Protein AF-A0A7S1ZZI6-F1 (afdb_monomer_lite)

Secondary structure (DSSP, 8-state):
------PPPP---SS-------GGGHHHHTTTT-SS-HHHHHHHHHHHHHHHHHHHTT-TT-TT---TTTHHHHSHHHHHHHHHHHHHHHHHHHHHHHHHHHTT---HHHHHHHHHHTSHHHHHHHHHHTT-

Structure (mmCIF, N/CA/C/O backbone):
data_AF-A0A7S1ZZI6-F1
#
_entry.id   AF-A0A7S1ZZI6-F1
#
loop_
_atom_site.group_PDB
_atom_site.id
_atom_site.type_symbol
_atom_site.label_atom_id
_atom_site.label_alt_id
_atom_site.label_comp_id
_atom_site.label_asym_id
_atom_site.label_entity_id
_atom_site.label_seq_id
_atom_site.pdbx_PDB_ins_code
_atom_site.Cartn_x
_atom_site.Cartn_y
_atom_site.Cartn_z
_atom_site.occupancy
_atom_site.B_iso_or_equiv
_atom_site.auth_seq_id
_atom_site.auth_comp_id
_atom_site.auth_asym_id
_atom_site.auth_atom_id
_atom_site.pdbx_PDB_model_num
ATOM 1 N N . HIS A 1 1 ? 7.105 -42.398 -42.374 1.00 44.50 1 HIS A N 1
ATOM 2 C CA . HIS A 1 1 ? 6.143 -42.470 -41.254 1.00 44.50 1 HIS A CA 1
ATOM 3 C C . HIS A 1 1 ? 6.050 -41.107 -40.580 1.00 44.50 1 HIS A C 1
ATOM 5 O O . HIS A 1 1 ? 7.006 -40.696 -39.940 1.00 44.50 1 HIS A O 1
ATOM 11 N N . HIS A 1 2 ? 4.962 -40.364 -40.799 1.00 45.06 2 HIS A N 1
ATOM 12 C CA . HIS A 1 2 ? 4.790 -39.000 -40.285 1.00 45.06 2 HIS A CA 1
ATOM 13 C C . HIS A 1 2 ? 3.834 -39.037 -39.085 1.00 45.06 2 HIS A C 1
ATOM 15 O O . HIS A 1 2 ? 2.648 -39.325 -39.237 1.00 45.06 2 HIS A O 1
ATOM 21 N N . THR A 1 3 ? 4.355 -38.823 -37.879 1.00 53.19 3 THR A N 1
ATOM 22 C CA . THR A 1 3 ? 3.572 -38.759 -36.640 1.00 53.19 3 THR A CA 1
ATOM 23 C C . THR A 1 3 ? 2.924 -37.382 -36.531 1.00 53.19 3 THR A C 1
ATOM 25 O O . THR A 1 3 ? 3.577 -36.386 -36.230 1.00 53.19 3 THR A O 1
ATOM 28 N N . GLN A 1 4 ? 1.621 -37.302 -36.806 1.00 54.00 4 GLN A N 1
ATOM 29 C CA . GLN A 1 4 ? 0.872 -36.061 -36.624 1.00 54.00 4 GLN A CA 1
ATOM 30 C C . GLN A 1 4 ? 0.780 -35.700 -35.133 1.00 54.00 4 GLN A C 1
ATOM 32 O O . GLN A 1 4 ? 0.243 -36.455 -34.320 1.00 54.00 4 GLN A O 1
ATOM 37 N N . ASN A 1 5 ? 1.294 -34.519 -34.784 1.00 56.88 5 ASN A N 1
ATOM 38 C CA . ASN A 1 5 ? 1.223 -33.950 -33.441 1.00 56.88 5 ASN A CA 1
ATOM 39 C C . ASN A 1 5 ? -0.233 -33.606 -33.087 1.00 56.88 5 ASN A C 1
ATOM 41 O O . ASN A 1 5 ? -0.821 -32.677 -33.646 1.00 56.88 5 ASN A O 1
ATOM 45 N N . LYS A 1 6 ? -0.824 -34.339 -32.136 1.00 64.31 6 LYS A N 1
ATOM 46 C CA . LYS A 1 6 ? -2.170 -34.051 -31.622 1.00 64.31 6 LYS A CA 1
ATOM 47 C C . LYS A 1 6 ? -2.145 -32.740 -30.829 1.00 64.31 6 LYS A C 1
ATOM 49 O O . LYS A 1 6 ? -1.518 -32.654 -29.775 1.00 64.31 6 LYS A O 1
ATOM 54 N N . ARG A 1 7 ? -2.840 -31.716 -31.331 1.00 68.69 7 ARG A N 1
ATOM 55 C CA . ARG A 1 7 ? -3.006 -30.424 -30.647 1.00 68.69 7 ARG A CA 1
ATOM 56 C C . ARG A 1 7 ? -3.817 -30.620 -29.362 1.00 68.69 7 ARG A C 1
ATOM 58 O O . ARG A 1 7 ? -4.949 -31.098 -29.412 1.00 68.69 7 ARG A O 1
ATOM 65 N N . LYS A 1 8 ? -3.243 -30.258 -28.211 1.00 73.25 8 LYS A N 1
ATOM 66 C CA . LYS A 1 8 ? -3.941 -30.265 -26.918 1.00 73.25 8 LYS A CA 1
ATOM 67 C C . LYS A 1 8 ? -4.857 -29.041 -26.849 1.00 73.25 8 LYS A C 1
ATOM 69 O O . LYS A 1 8 ? -4.386 -27.917 -26.983 1.00 73.25 8 LYS A O 1
ATOM 74 N N . VAL A 1 9 ? -6.155 -29.266 -26.660 1.00 72.69 9 VAL A N 1
ATOM 75 C CA . VAL A 1 9 ? -7.163 -28.209 -26.490 1.00 72.69 9 VAL A CA 1
ATOM 76 C C . VAL A 1 9 ? -7.516 -28.128 -25.012 1.00 72.69 9 VAL A C 1
ATOM 78 O O . VAL A 1 9 ? -7.899 -29.137 -24.418 1.00 72.69 9 VAL A O 1
ATOM 81 N N . VAL A 1 10 ? -7.384 -26.940 -24.422 1.00 71.75 10 VAL A N 1
ATOM 82 C CA . VAL A 1 10 ? -7.806 -26.674 -23.042 1.00 71.75 10 VAL A CA 1
ATOM 83 C C . VAL A 1 10 ? -9.329 -26.760 -22.978 1.00 71.75 10 VAL A C 1
ATOM 85 O O . VAL A 1 10 ? -10.025 -26.096 -23.744 1.00 71.75 10 VAL A O 1
ATOM 88 N N . ARG A 1 11 ? -9.850 -27.600 -22.082 1.00 74.69 11 ARG A N 1
ATOM 89 C CA . ARG A 1 11 ? -11.283 -27.705 -21.793 1.00 74.69 11 ARG A CA 1
ATOM 90 C C . ARG A 1 11 ? -11.508 -27.374 -20.328 1.00 74.69 11 ARG A C 1
ATOM 92 O O . ARG A 1 11 ? -10.775 -27.859 -19.472 1.00 74.69 11 ARG A O 1
ATOM 99 N N . PHE A 1 12 ? -12.532 -26.577 -20.061 1.00 68.69 12 PHE A N 1
ATOM 100 C CA . PHE A 1 12 ? -12.990 -26.300 -18.708 1.00 68.69 12 PHE A CA 1
ATOM 101 C C . PHE A 1 12 ? -13.970 -27.395 -18.276 1.00 68.69 12 PHE A C 1
ATOM 103 O O . PHE A 1 12 ? -14.835 -27.805 -19.056 1.00 68.69 12 PHE A O 1
ATOM 110 N N . LEU A 1 13 ? -13.807 -27.904 -17.054 1.00 65.12 13 LEU A N 1
ATOM 111 C CA . LEU A 1 13 ? -14.747 -28.852 -16.458 1.00 65.12 13 LEU A CA 1
ATOM 112 C C . LEU A 1 13 ? -16.103 -28.156 -16.265 1.00 65.12 13 LEU A C 1
ATOM 114 O O . LEU A 1 13 ? -16.159 -27.031 -15.776 1.00 65.12 13 LEU A O 1
ATOM 118 N N . LYS A 1 14 ? -17.198 -28.821 -16.661 1.00 68.56 14 LYS A N 1
ATOM 119 C CA . LYS A 1 14 ? -18.572 -28.297 -16.513 1.00 68.56 14 LYS A CA 1
ATOM 120 C C . LYS A 1 14 ? -19.019 -28.176 -15.053 1.00 68.56 14 LYS A C 1
ATOM 122 O O . LYS A 1 14 ? -19.967 -27.451 -14.779 1.00 68.56 14 LYS A O 1
ATOM 127 N N . GLN A 1 15 ? -18.365 -28.894 -14.145 1.00 58.56 15 GLN A N 1
ATOM 128 C CA . GLN A 1 15 ? -18.604 -28.823 -12.710 1.00 58.56 15 GLN A CA 1
ATOM 129 C C . GLN A 1 15 ? -17.340 -28.319 -12.028 1.00 58.56 15 GLN A C 1
ATOM 131 O O . GLN A 1 15 ? -16.271 -28.919 -12.135 1.00 58.56 15 GLN A O 1
ATOM 136 N N . THR A 1 16 ? -17.476 -27.189 -11.351 1.00 63.34 16 THR A N 1
ATOM 137 C CA . THR A 1 16 ? -16.498 -26.672 -10.404 1.00 63.34 16 THR A CA 1
ATOM 138 C C . THR A 1 16 ? -16.533 -27.546 -9.155 1.00 63.34 16 THR A C 1
ATOM 140 O O . THR A 1 16 ? -17.533 -27.575 -8.441 1.00 63.34 16 THR A O 1
ATOM 143 N N . GLU A 1 17 ? -15.444 -28.258 -8.871 1.00 67.50 17 GLU A N 1
ATOM 144 C CA . GLU A 1 17 ? -15.238 -28.842 -7.545 1.00 67.50 17 GLU A CA 1
ATOM 145 C C . GLU A 1 17 ? -14.960 -27.705 -6.555 1.00 67.50 17 GLU A C 1
ATOM 147 O O . GLU A 1 17 ? -13.887 -27.099 -6.561 1.00 67.50 17 GLU A O 1
ATOM 152 N N . ILE A 1 18 ? -15.944 -27.389 -5.714 1.00 65.25 18 ILE A N 1
ATOM 153 C CA . ILE A 1 18 ? -15.770 -26.456 -4.602 1.00 65.25 18 ILE A CA 1
ATOM 154 C C . ILE A 1 18 ? -15.044 -27.214 -3.490 1.00 65.25 18 ILE A C 1
ATOM 156 O O . ILE A 1 18 ? -15.638 -28.031 -2.786 1.00 65.25 18 ILE A O 1
ATOM 160 N N . LYS A 1 19 ? -13.744 -26.961 -3.335 1.00 68.38 19 LYS A N 1
ATOM 161 C CA . LYS A 1 19 ? -12.975 -27.449 -2.187 1.00 68.38 19 LYS A CA 1
ATOM 162 C C . LYS A 1 19 ? -13.159 -26.484 -1.021 1.00 68.38 19 LYS A C 1
ATOM 164 O O . LYS A 1 19 ? -12.720 -25.340 -1.087 1.00 68.38 19 LYS A O 1
ATOM 169 N N . TYR A 1 20 ? -13.798 -26.956 0.045 1.00 58.47 20 TYR A N 1
ATOM 170 C CA . TYR A 1 20 ? -13.856 -26.238 1.315 1.00 58.47 20 TYR A CA 1
ATOM 171 C C . TYR A 1 20 ? -12.521 -26.396 2.042 1.00 58.47 20 TYR A C 1
ATOM 173 O O . TYR A 1 20 ? -12.144 -27.504 2.418 1.00 58.47 20 TYR A O 1
ATOM 181 N N . ILE A 1 21 ? -11.811 -25.285 2.229 1.00 63.69 21 ILE A N 1
ATOM 182 C CA . ILE A 1 21 ? -10.587 -25.221 3.031 1.00 63.69 21 ILE A CA 1
ATOM 183 C C . ILE A 1 21 ? -10.983 -24.626 4.392 1.00 63.69 21 ILE A C 1
ATOM 185 O O . ILE A 1 21 ? -11.331 -23.446 4.442 1.00 63.69 21 ILE A O 1
ATOM 189 N N . PRO A 1 22 ? -11.016 -25.416 5.483 1.00 54.75 22 PRO A N 1
ATOM 190 C CA . PRO A 1 22 ? -11.426 -24.922 6.793 1.00 54.75 22 PRO A CA 1
ATOM 191 C C . PRO A 1 22 ? -10.420 -23.905 7.353 1.00 54.75 22 PRO A C 1
ATOM 193 O O . PRO A 1 22 ? -9.225 -24.166 7.462 1.00 54.75 22 PRO A O 1
ATOM 196 N N . THR A 1 23 ? -10.935 -22.741 7.741 1.00 52.97 23 THR A N 1
ATOM 197 C CA . THR A 1 23 ? -10.200 -21.514 8.100 1.00 52.97 23 THR A CA 1
ATOM 198 C C . THR A 1 23 ? -9.425 -21.589 9.425 1.00 52.97 23 THR A C 1
ATOM 200 O O . THR A 1 23 ? -8.617 -20.717 9.726 1.00 52.97 23 THR A O 1
ATOM 203 N N . TRP A 1 24 ? -9.641 -22.631 10.232 1.00 54.31 24 TRP A N 1
ATOM 204 C CA . TRP A 1 24 ? -9.164 -22.710 11.621 1.00 54.31 24 TRP A CA 1
ATOM 205 C C . TRP A 1 24 ? -7.701 -23.157 11.784 1.00 54.31 24 TRP A C 1
ATOM 207 O O . TRP A 1 24 ? -7.194 -23.161 12.900 1.00 54.31 24 TRP A O 1
ATOM 217 N N . GLN A 1 25 ? -7.006 -23.501 10.695 1.00 50.59 25 GLN A N 1
ATOM 218 C CA . GLN A 1 25 ? -5.564 -23.811 10.700 1.00 50.59 25 GLN A CA 1
ATOM 219 C C . GLN A 1 25 ? -4.682 -22.642 10.218 1.00 50.59 25 GLN A C 1
ATOM 221 O O . GLN A 1 25 ? -3.463 -22.768 10.174 1.00 50.59 25 GLN A O 1
ATOM 226 N N . GLN A 1 26 ? -5.268 -21.492 9.866 1.00 49.94 26 GLN A N 1
ATOM 227 C CA . GLN A 1 26 ? -4.549 -20.410 9.180 1.00 49.94 26 GLN A CA 1
ATOM 228 C C . GLN A 1 26 ? -3.816 -19.421 10.098 1.00 49.94 26 GLN A C 1
ATOM 230 O O . GLN A 1 26 ? -3.029 -18.629 9.591 1.00 49.94 26 GLN A O 1
ATOM 235 N N . ALA A 1 27 ? -4.016 -19.443 11.421 1.00 48.88 27 ALA A N 1
ATOM 236 C CA . ALA A 1 27 ? -3.403 -18.436 12.299 1.00 48.88 27 ALA A CA 1
ATOM 237 C C . ALA A 1 27 ? -1.859 -18.459 12.257 1.00 48.88 27 ALA A C 1
ATOM 239 O O . ALA A 1 27 ? -1.246 -17.393 12.255 1.00 48.88 27 ALA A O 1
ATOM 240 N N . ASP A 1 28 ? -1.256 -19.642 12.094 1.00 44.31 28 ASP A N 1
ATOM 241 C CA . ASP A 1 28 ? 0.201 -19.801 11.964 1.00 44.31 28 ASP A CA 1
ATOM 242 C C . ASP A 1 28 ? 0.665 -20.048 10.510 1.00 44.31 28 ASP A C 1
ATOM 244 O O . ASP A 1 28 ? 1.836 -19.843 10.194 1.00 44.31 28 ASP A O 1
ATOM 248 N N . SER A 1 29 ? -0.243 -20.408 9.587 1.00 46.78 29 SER A N 1
ATOM 249 C CA . SER A 1 29 ? 0.090 -20.760 8.191 1.00 46.78 29 SER A CA 1
ATOM 250 C C . SER A 1 29 ? -0.024 -19.605 7.181 1.00 46.78 29 SER A C 1
ATOM 252 O O . SER A 1 29 ? 0.399 -19.763 6.035 1.00 46.78 29 SER A O 1
ATOM 254 N N . ILE A 1 30 ? -0.558 -18.430 7.547 1.00 48.31 30 ILE A N 1
ATOM 255 C CA . ILE A 1 30 ? -0.651 -17.279 6.616 1.00 48.31 30 ILE A CA 1
ATOM 256 C C . ILE A 1 30 ? 0.741 -16.809 6.141 1.00 48.31 30 ILE A C 1
ATO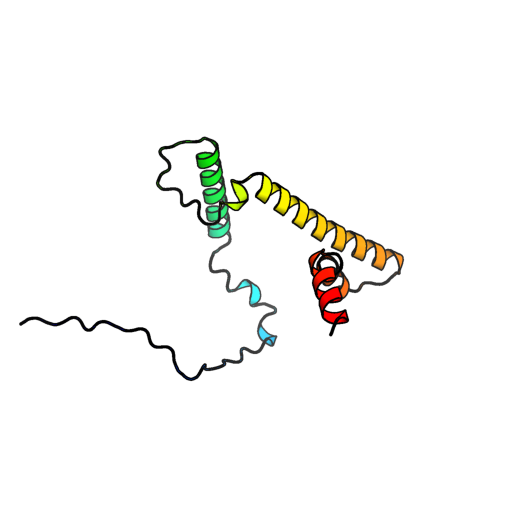M 258 O O . ILE A 1 30 ? 0.867 -16.197 5.080 1.00 48.31 30 ILE A O 1
ATOM 262 N N . TYR A 1 31 ? 1.805 -17.140 6.880 1.00 48.12 31 TYR A N 1
ATOM 263 C CA . TYR A 1 31 ? 3.186 -16.847 6.493 1.00 48.12 31 TYR A CA 1
ATOM 264 C C . TYR A 1 31 ? 3.875 -17.959 5.678 1.00 48.12 31 TYR A C 1
ATOM 266 O O . TYR A 1 31 ? 4.965 -17.714 5.158 1.00 48.12 31 TYR A O 1
ATOM 274 N N . GLU A 1 32 ? 3.274 -19.146 5.528 1.00 51.34 32 GLU A N 1
ATOM 275 C CA . GLU A 1 32 ? 3.917 -20.300 4.869 1.00 51.34 32 GLU A CA 1
ATOM 276 C C . GLU A 1 32 ? 3.813 -20.306 3.336 1.00 51.34 32 GLU A C 1
ATOM 278 O O . GLU A 1 32 ? 4.547 -21.042 2.684 1.00 51.34 32 GLU A O 1
ATOM 283 N N . GLU A 1 33 ? 3.001 -19.437 2.727 1.00 60.31 33 GLU A N 1
ATOM 284 C CA . GLU A 1 33 ? 2.853 -19.375 1.262 1.00 60.31 33 GLU A CA 1
ATOM 285 C C . GLU A 1 33 ? 3.408 -18.087 0.633 1.00 60.31 33 GLU A C 1
ATOM 287 O O . GLU A 1 33 ? 2.961 -17.609 -0.414 1.00 60.31 33 GLU A O 1
ATOM 292 N N . LEU A 1 34 ? 4.450 -17.508 1.232 1.00 62.47 34 LEU A N 1
ATOM 293 C CA . LEU A 1 34 ? 5.279 -16.577 0.476 1.00 62.47 34 LEU A CA 1
ATOM 294 C C . LEU A 1 34 ? 6.123 -17.383 -0.517 1.00 62.47 34 LEU A C 1
ATOM 296 O O . LEU A 1 34 ? 7.160 -17.935 -0.166 1.00 62.47 34 LEU A O 1
ATOM 300 N N . TRP A 1 35 ? 5.702 -17.377 -1.786 1.00 77.00 35 TRP A N 1
ATOM 301 C CA . TRP A 1 35 ? 6.433 -17.941 -2.935 1.00 77.00 35 TRP A CA 1
ATOM 302 C C . TRP A 1 35 ? 7.896 -17.475 -3.040 1.00 77.00 35 TRP A C 1
ATOM 304 O O . TRP A 1 35 ? 8.681 -18.066 -3.777 1.00 77.00 35 TRP A O 1
ATOM 314 N N . TYR A 1 36 ? 8.255 -16.408 -2.322 1.00 77.38 36 TYR A N 1
ATOM 315 C CA . TYR A 1 36 ? 9.592 -15.844 -2.259 1.00 77.38 36 TYR A CA 1
ATOM 316 C C . TYR A 1 36 ? 10.068 -15.746 -0.813 1.00 77.38 36 TYR A C 1
ATOM 318 O O . TYR A 1 36 ? 9.401 -15.175 0.052 1.00 77.38 36 TYR A O 1
ATOM 326 N N . SER A 1 37 ? 11.297 -16.186 -0.579 1.00 86.00 37 SER A N 1
ATOM 327 C CA . SER A 1 37 ? 12.026 -15.919 0.652 1.00 86.00 37 SER A CA 1
ATOM 328 C C . SER A 1 37 ? 12.255 -14.416 0.859 1.00 86.00 37 SER A C 1
ATOM 330 O O . SER A 1 37 ? 12.320 -13.610 -0.074 1.00 86.00 37 SER A O 1
ATOM 332 N N . ASN A 1 38 ? 12.509 -14.019 2.109 1.00 82.00 38 ASN A N 1
ATOM 333 C CA . ASN A 1 38 ? 12.879 -12.639 2.439 1.00 82.00 38 ASN A CA 1
ATOM 334 C C . ASN A 1 38 ? 14.110 -12.133 1.663 1.00 82.00 38 ASN A C 1
ATOM 336 O O . ASN A 1 38 ? 14.218 -10.937 1.374 1.00 82.00 38 ASN A O 1
ATOM 340 N N . LYS A 1 39 ? 15.052 -13.024 1.325 1.00 86.25 39 LYS A N 1
ATOM 341 C CA . LYS A 1 39 ? 16.228 -12.680 0.512 1.00 86.25 39 LYS A CA 1
ATOM 342 C C . LYS A 1 39 ? 15.823 -12.367 -0.929 1.00 86.25 39 LYS A C 1
ATOM 344 O O . LYS A 1 39 ? 16.256 -11.347 -1.463 1.00 86.25 39 LYS A O 1
ATOM 349 N N . GLU A 1 40 ? 14.954 -13.183 -1.518 1.00 83.38 40 GLU A N 1
ATOM 350 C CA . GLU A 1 40 ? 14.428 -12.975 -2.871 1.00 83.38 40 GLU A CA 1
ATOM 351 C C . GLU A 1 40 ? 13.584 -11.704 -2.957 1.00 83.38 40 GLU A C 1
ATOM 353 O O . GLU A 1 40 ? 13.790 -10.896 -3.859 1.00 83.38 40 GLU A O 1
ATOM 358 N N . LEU A 1 41 ? 12.730 -11.437 -1.966 1.00 85.94 41 LEU A N 1
ATOM 359 C CA . LEU A 1 41 ? 11.957 -10.193 -1.904 1.00 85.94 41 LEU A CA 1
ATOM 360 C C . LEU A 1 41 ? 12.861 -8.954 -1.860 1.00 85.94 41 LEU A C 1
ATOM 362 O O . LEU A 1 41 ? 12.612 -7.968 -2.560 1.00 85.94 41 LEU A O 1
ATOM 366 N N . LYS A 1 42 ? 13.930 -8.983 -1.055 1.00 86.94 42 LYS A N 1
ATOM 367 C CA . LYS A 1 42 ? 14.917 -7.891 -1.004 1.00 86.94 42 LYS A CA 1
ATOM 368 C C . LYS A 1 42 ? 15.631 -7.719 -2.343 1.00 86.94 42 LYS A C 1
ATOM 370 O O . LYS A 1 42 ? 15.818 -6.585 -2.790 1.00 86.94 42 LYS A O 1
ATOM 375 N N . PHE A 1 43 ? 16.007 -8.822 -2.984 1.00 87.56 43 PHE A N 1
ATOM 376 C CA . PHE A 1 43 ? 16.636 -8.802 -4.299 1.00 87.56 43 PHE A CA 1
ATOM 377 C C . PHE A 1 43 ? 15.709 -8.198 -5.362 1.00 87.56 43 PHE A C 1
ATOM 379 O O . PHE A 1 43 ? 16.113 -7.261 -6.050 1.00 87.56 43 PHE A O 1
ATOM 386 N N . LEU A 1 44 ? 14.452 -8.645 -5.434 1.00 84.94 44 LEU A N 1
ATOM 387 C CA . LEU A 1 44 ? 13.444 -8.126 -6.362 1.00 84.94 44 LEU A CA 1
ATOM 388 C C . LEU A 1 44 ? 13.236 -6.619 -6.180 1.00 84.94 44 LEU A C 1
ATOM 390 O O . LEU A 1 44 ? 13.335 -5.861 -7.144 1.00 84.94 44 LEU A O 1
ATOM 394 N N . LYS A 1 45 ? 13.055 -6.154 -4.936 1.00 84.69 45 LYS A N 1
ATOM 395 C CA . LYS A 1 45 ? 12.927 -4.718 -4.631 1.00 84.69 45 LYS A CA 1
ATOM 396 C C . LYS A 1 45 ? 14.146 -3.916 -5.098 1.00 84.69 45 LYS A C 1
ATOM 398 O O . LYS A 1 45 ? 13.998 -2.820 -5.641 1.00 84.69 45 LYS A O 1
ATOM 403 N N . ARG A 1 46 ? 15.359 -4.454 -4.917 1.00 86.56 46 ARG A N 1
ATOM 404 C CA . ARG A 1 46 ? 16.596 -3.820 -5.396 1.00 86.56 46 ARG A CA 1
ATOM 405 C C . ARG A 1 46 ? 16.626 -3.737 -6.924 1.00 86.56 46 ARG A C 1
ATOM 407 O O . ARG A 1 46 ? 16.933 -2.669 -7.446 1.00 86.56 46 ARG A O 1
ATOM 414 N N . GLN A 1 47 ? 16.269 -4.812 -7.627 1.00 82.81 47 GLN A N 1
ATOM 415 C CA . GLN A 1 47 ? 16.212 -4.834 -9.095 1.00 82.81 47 GLN A CA 1
ATOM 416 C C . GLN A 1 47 ? 15.169 -3.855 -9.652 1.00 82.81 47 GLN A C 1
ATOM 418 O O . GLN A 1 47 ? 15.460 -3.121 -10.597 1.00 82.81 47 GLN A O 1
ATOM 423 N N . MET A 1 48 ? 13.993 -3.759 -9.022 1.00 81.06 48 MET A N 1
ATOM 424 C CA . MET A 1 48 ? 12.970 -2.767 -9.379 1.00 81.06 48 MET A CA 1
ATOM 425 C C . MET A 1 48 ? 13.504 -1.336 -9.247 1.00 81.06 48 MET A C 1
ATOM 427 O O . MET A 1 48 ? 13.331 -0.524 -10.153 1.00 81.06 48 MET A O 1
ATOM 431 N N . LYS A 1 49 ? 14.209 -1.024 -8.150 1.00 82.31 49 LYS A N 1
ATOM 432 C CA . LYS A 1 49 ? 14.805 0.305 -7.938 1.00 82.31 49 LYS A CA 1
ATOM 433 C C . LYS A 1 49 ? 15.854 0.645 -8.998 1.00 82.31 49 LYS A C 1
ATOM 435 O O . LYS A 1 49 ? 15.858 1.763 -9.504 1.00 82.31 49 LYS A O 1
ATOM 440 N N . ILE A 1 50 ? 16.730 -0.304 -9.336 1.00 82.19 50 ILE A N 1
ATOM 441 C CA . ILE A 1 50 ? 17.736 -0.124 -10.396 1.00 82.19 50 ILE A CA 1
ATOM 442 C C . ILE A 1 50 ? 17.041 0.141 -11.735 1.00 82.19 50 ILE A C 1
ATOM 444 O O . ILE A 1 50 ? 17.404 1.084 -12.434 1.00 82.19 50 ILE A O 1
ATOM 448 N N . SER A 1 51 ? 15.997 -0.632 -12.040 1.00 77.06 51 SER A N 1
ATOM 449 C CA . SER A 1 51 ? 15.225 -0.492 -13.275 1.00 77.06 51 SER A CA 1
ATOM 450 C C . SER A 1 51 ? 14.576 0.889 -13.397 1.00 77.06 51 SER A C 1
ATOM 452 O O . SER A 1 51 ? 14.695 1.538 -14.430 1.00 77.06 51 SER A O 1
ATOM 454 N N . LEU A 1 52 ? 13.970 1.395 -12.319 1.00 77.50 52 LEU A N 1
ATOM 455 C CA . LEU A 1 52 ? 13.388 2.742 -12.287 1.00 77.50 52 LEU A CA 1
ATOM 456 C C . LEU A 1 52 ? 14.424 3.842 -12.516 1.00 77.50 52 LEU A C 1
ATOM 458 O O . LEU A 1 52 ? 14.151 4.810 -13.223 1.00 77.50 52 LEU A O 1
ATOM 462 N N . LEU A 1 53 ? 15.609 3.712 -11.915 1.00 78.94 53 LEU A N 1
ATOM 463 C CA . LEU A 1 53 ? 16.680 4.694 -12.081 1.00 78.94 53 LEU A CA 1
ATOM 464 C C . LEU A 1 53 ? 17.230 4.703 -13.510 1.00 78.94 53 LEU A C 1
ATOM 466 O O . LEU A 1 53 ? 17.451 5.785 -14.048 1.00 78.94 53 LEU A O 1
ATOM 470 N N . ALA A 1 54 ? 17.406 3.531 -14.126 1.00 75.25 54 ALA A N 1
ATOM 471 C CA . ALA A 1 54 ? 17.842 3.414 -15.518 1.00 75.25 54 ALA A CA 1
ATOM 472 C C . ALA A 1 54 ? 16.841 4.073 -16.484 1.00 75.25 54 ALA A C 1
ATOM 474 O O . ALA A 1 54 ? 17.230 4.848 -17.357 1.00 75.25 54 ALA A O 1
ATOM 475 N N . VAL A 1 55 ? 15.540 3.857 -16.260 1.00 74.50 55 VAL A N 1
ATOM 476 C CA . VAL A 1 55 ? 14.471 4.485 -17.054 1.00 74.50 55 VAL A CA 1
ATOM 477 C C . VAL A 1 55 ? 14.451 6.002 -16.861 1.00 74.50 55 VAL A C 1
ATOM 479 O O . VAL A 1 55 ? 14.397 6.744 -17.840 1.00 74.50 55 VAL A O 1
ATOM 482 N N . ARG A 1 56 ? 14.561 6.493 -15.617 1.00 73.19 56 ARG A N 1
ATOM 483 C CA . ARG A 1 56 ? 14.606 7.940 -15.330 1.00 73.19 56 ARG A CA 1
ATOM 484 C C . ARG A 1 56 ? 15.811 8.641 -15.954 1.00 73.19 56 ARG A C 1
ATOM 486 O O . ARG A 1 56 ? 15.691 9.794 -16.354 1.00 73.19 56 ARG A O 1
ATOM 493 N N . ARG A 1 57 ? 16.958 7.963 -16.046 1.00 75.50 57 ARG A N 1
ATOM 494 C CA . ARG A 1 57 ? 18.184 8.503 -16.659 1.00 75.50 57 ARG A CA 1
ATOM 495 C C . ARG A 1 57 ? 18.150 8.514 -18.189 1.00 75.50 57 ARG A C 1
ATOM 497 O O . ARG A 1 57 ? 19.073 9.046 -18.790 1.00 75.50 57 ARG A O 1
ATOM 504 N N . ARG A 1 58 ? 17.075 8.002 -18.809 1.00 66.50 58 ARG A N 1
ATOM 505 C CA . ARG A 1 58 ? 16.927 7.859 -20.267 1.00 66.50 58 ARG A CA 1
ATOM 506 C C . ARG A 1 58 ? 18.110 7.129 -20.907 1.00 66.50 58 ARG A C 1
ATOM 508 O O . ARG A 1 58 ? 18.490 7.452 -22.031 1.00 66.50 58 ARG A O 1
ATOM 515 N N . ASP A 1 59 ? 18.668 6.130 -20.222 1.00 63.41 59 ASP A N 1
ATOM 516 C CA . ASP A 1 59 ? 19.648 5.235 -20.835 1.00 63.41 59 ASP A CA 1
ATOM 517 C C . ASP A 1 59 ? 18.911 4.387 -21.885 1.00 63.41 59 ASP A C 1
ATOM 519 O O . ASP A 1 59 ? 18.383 3.309 -21.615 1.00 63.41 59 ASP A O 1
ATOM 523 N N . ALA A 1 60 ? 18.809 4.928 -23.100 1.00 49.50 60 ALA A N 1
ATOM 524 C CA . ALA A 1 60 ? 17.980 4.428 -24.197 1.00 49.50 60 ALA A CA 1
ATOM 525 C C . ALA A 1 60 ? 18.398 3.035 -24.709 1.00 49.50 60 ALA A C 1
ATOM 527 O O . ALA A 1 60 ? 17.627 2.395 -25.418 1.00 49.50 60 ALA A O 1
ATOM 528 N N . ASN A 1 61 ? 19.555 2.515 -24.276 1.00 52.69 61 ASN A N 1
ATOM 529 C CA . ASN A 1 61 ? 19.998 1.137 -24.529 1.00 52.69 61 ASN A CA 1
ATOM 530 C C . ASN A 1 61 ? 19.291 0.072 -23.659 1.00 52.69 61 ASN A C 1
ATOM 532 O O . ASN A 1 61 ? 19.623 -1.114 -23.692 1.00 52.69 61 ASN A O 1
ATOM 536 N N . SER A 1 62 ? 18.308 0.488 -22.864 1.00 55.41 62 SER A N 1
ATOM 537 C CA . SER A 1 62 ? 17.564 -0.299 -21.881 1.00 55.41 62 SER A CA 1
ATOM 538 C C . SER A 1 62 ? 16.390 -1.111 -22.472 1.00 55.41 62 SER A C 1
ATOM 540 O O . SER A 1 62 ? 15.383 -1.354 -21.804 1.00 55.41 62 SER A O 1
ATOM 542 N N . TYR A 1 63 ? 16.480 -1.592 -23.710 1.00 54.00 63 TYR A N 1
ATOM 543 C CA . TYR A 1 63 ? 15.393 -2.341 -24.378 1.00 54.00 63 TYR A CA 1
ATOM 544 C C . TYR A 1 63 ? 15.017 -3.676 -23.696 1.00 54.00 63 TYR A C 1
ATOM 546 O O . TYR A 1 63 ? 14.092 -4.357 -24.127 1.00 54.00 63 TYR A O 1
ATOM 554 N N . LYS A 1 64 ? 15.729 -4.067 -22.630 1.00 64.25 64 LYS A N 1
ATOM 555 C CA . LYS A 1 64 ? 15.450 -5.263 -21.820 1.00 64.25 64 LYS A CA 1
ATOM 556 C C . LYS A 1 64 ? 14.713 -4.983 -20.507 1.00 64.25 64 LYS A C 1
ATOM 558 O O . LYS A 1 64 ? 14.407 -5.933 -19.790 1.00 64.25 64 LYS A O 1
ATOM 563 N N . ILE A 1 65 ? 14.438 -3.724 -20.159 1.00 65.44 65 ILE A N 1
ATOM 564 C CA . ILE A 1 65 ? 13.705 -3.424 -18.924 1.00 65.44 65 ILE A CA 1
ATOM 565 C C . ILE A 1 65 ? 12.208 -3.544 -19.194 1.00 65.44 65 ILE A C 1
ATOM 567 O O . ILE A 1 65 ? 11.615 -2.738 -19.907 1.00 6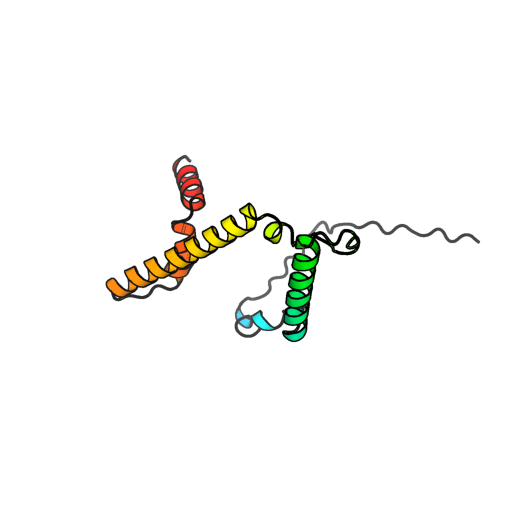5.44 65 ILE A O 1
ATOM 571 N N . CYS A 1 66 ? 11.591 -4.563 -18.599 1.00 67.75 66 CYS A N 1
ATOM 572 C CA . CYS A 1 66 ? 10.142 -4.683 -18.570 1.00 67.75 66 CYS A CA 1
ATOM 573 C C . CYS A 1 66 ? 9.576 -3.581 -17.664 1.00 67.75 66 CYS A C 1
ATOM 575 O O . CYS A 1 66 ? 9.743 -3.622 -16.447 1.00 67.75 66 CYS A O 1
ATOM 577 N N . LEU A 1 67 ? 8.911 -2.591 -18.261 1.00 69.00 67 LEU A N 1
ATOM 578 C CA . LEU A 1 67 ? 8.232 -1.513 -17.528 1.00 69.00 67 LEU A CA 1
ATOM 579 C C . LEU A 1 67 ? 6.885 -1.958 -16.947 1.00 69.00 67 LEU A C 1
ATOM 581 O O . LEU A 1 67 ? 6.277 -1.221 -16.171 1.00 69.00 67 LEU A O 1
ATOM 585 N N . ARG A 1 68 ? 6.425 -3.160 -17.317 1.00 70.19 68 ARG A N 1
ATOM 586 C CA . ARG A 1 68 ? 5.134 -3.685 -16.888 1.00 70.19 68 ARG A CA 1
ATOM 587 C C . ARG A 1 68 ? 5.124 -3.902 -15.377 1.00 70.19 68 ARG A C 1
ATOM 589 O O . ARG A 1 68 ? 5.973 -4.614 -14.848 1.00 70.19 68 ARG A O 1
ATOM 596 N N . GLY A 1 69 ? 4.168 -3.293 -14.685 1.00 69.19 69 GLY A N 1
ATOM 597 C CA . GLY A 1 69 ? 4.079 -3.268 -13.223 1.00 69.19 69 GLY A CA 1
ATOM 598 C C . GLY A 1 69 ? 4.877 -2.147 -12.543 1.00 69.19 69 GLY A C 1
ATOM 599 O O . GLY A 1 69 ? 4.745 -1.970 -11.331 1.00 69.19 69 GLY A O 1
ATOM 600 N N . LEU A 1 70 ? 5.679 -1.370 -13.281 1.00 73.75 70 LEU A N 1
ATOM 601 C CA . LEU A 1 70 ? 6.434 -0.212 -12.781 1.00 73.75 70 LEU A CA 1
ATOM 602 C C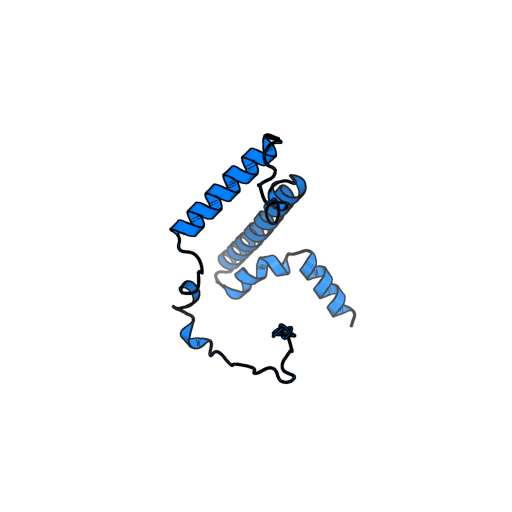 . LEU A 1 70 ? 5.877 1.128 -13.282 1.00 73.75 70 LEU A C 1
ATOM 604 O O . LEU A 1 70 ? 6.378 2.177 -12.886 1.00 73.75 70 LEU A O 1
ATOM 608 N N . GLU A 1 71 ? 4.830 1.116 -14.107 1.00 74.62 71 GLU A N 1
ATOM 609 C CA . GLU A 1 71 ? 4.253 2.300 -14.754 1.00 74.62 71 GLU A CA 1
ATOM 610 C C . GLU A 1 71 ? 3.844 3.353 -13.719 1.00 74.62 71 GLU A C 1
ATOM 612 O O . GLU A 1 71 ? 4.162 4.534 -13.840 1.00 74.62 71 GLU A O 1
ATOM 617 N N . HIS A 1 72 ? 3.238 2.896 -12.623 1.00 69.00 72 HIS A N 1
ATOM 618 C CA . HIS A 1 72 ? 2.779 3.735 -11.517 1.00 69.00 72 HIS A CA 1
ATOM 619 C C . HIS A 1 72 ? 3.897 4.462 -10.747 1.00 69.00 72 HIS A C 1
ATOM 621 O O . HIS A 1 72 ? 3.606 5.335 -9.936 1.00 69.00 72 HIS A O 1
ATOM 627 N N . LEU A 1 73 ? 5.161 4.072 -10.939 1.00 69.25 73 LEU A N 1
ATOM 628 C CA . LEU A 1 73 ? 6.339 4.706 -10.328 1.00 69.25 73 LEU A CA 1
ATOM 629 C C . LEU A 1 73 ? 7.075 5.626 -11.310 1.00 69.25 73 LEU A C 1
ATOM 631 O O . LEU A 1 73 ? 7.957 6.394 -10.908 1.00 69.25 73 LEU A O 1
ATOM 635 N N . LEU A 1 74 ? 6.746 5.509 -12.596 1.00 70.44 74 LEU A N 1
ATOM 636 C CA . LEU A 1 74 ? 7.330 6.289 -13.679 1.00 70.44 74 LEU A CA 1
ATOM 637 C C . LEU A 1 74 ? 6.526 7.563 -13.930 1.00 70.44 74 LEU A C 1
ATOM 639 O O . LEU A 1 74 ? 7.123 8.608 -14.175 1.00 70.44 74 LEU A O 1
ATOM 643 N N . THR A 1 75 ? 5.201 7.497 -13.799 1.00 75.94 75 THR A N 1
ATOM 644 C CA . THR A 1 75 ? 4.338 8.677 -13.885 1.00 75.94 75 THR A CA 1
ATOM 645 C C . THR A 1 75 ? 4.275 9.379 -12.533 1.00 75.94 75 THR A C 1
ATOM 647 O O . THR A 1 75 ? 3.766 8.819 -11.560 1.00 75.94 75 THR A O 1
ATOM 650 N N . GLN A 1 76 ? 4.784 10.612 -12.477 1.00 74.19 76 GLN A N 1
ATOM 651 C CA . GLN A 1 76 ? 4.815 11.426 -11.259 1.00 74.19 76 GLN A CA 1
ATOM 652 C C . GLN A 1 76 ? 3.417 11.598 -10.650 1.00 74.19 76 GLN A C 1
ATOM 654 O O . GLN A 1 76 ? 3.240 11.331 -9.468 1.00 74.19 76 GLN A O 1
ATOM 659 N N . GLU A 1 77 ? 2.419 11.909 -11.475 1.00 75.12 77 GLU A N 1
ATOM 660 C CA . GLU A 1 77 ? 1.023 12.085 -11.052 1.00 75.12 77 GLU A CA 1
ATOM 661 C C . GLU A 1 77 ? 0.460 10.833 -10.359 1.00 75.12 77 GLU A C 1
ATOM 663 O O . GLU A 1 77 ? -0.160 10.912 -9.302 1.00 75.12 77 GLU A O 1
ATOM 668 N N . VAL A 1 78 ? 0.721 9.642 -10.913 1.00 72.50 78 VAL A N 1
ATOM 669 C CA . VAL A 1 78 ? 0.242 8.373 -10.336 1.00 72.50 78 VAL A CA 1
ATOM 670 C C . VAL A 1 78 ? 0.951 8.067 -9.017 1.00 72.50 78 VAL A C 1
ATOM 672 O O . VAL A 1 78 ? 0.332 7.562 -8.075 1.00 72.50 78 VAL A O 1
ATOM 675 N N . PHE A 1 79 ? 2.245 8.372 -8.931 1.00 74.75 79 PHE A N 1
ATOM 676 C CA . PHE A 1 79 ? 3.022 8.202 -7.710 1.00 74.75 79 PHE A CA 1
ATOM 677 C C . PHE A 1 79 ? 2.544 9.144 -6.594 1.00 74.75 79 PHE A C 1
ATOM 679 O O . PHE A 1 79 ? 2.338 8.707 -5.457 1.00 74.75 79 PHE A O 1
ATOM 686 N N . GLU A 1 80 ? 2.327 10.416 -6.921 1.00 77.12 80 GLU A N 1
ATOM 687 C CA . GLU A 1 80 ? 1.793 11.428 -6.008 1.00 77.12 80 GLU A CA 1
ATOM 688 C C . GLU A 1 80 ? 0.393 11.039 -5.531 1.00 77.12 80 GLU A C 1
ATOM 690 O O . GLU A 1 80 ? 0.162 10.962 -4.325 1.00 77.12 80 GLU A O 1
ATOM 695 N N . GLN A 1 81 ? -0.505 10.649 -6.441 1.00 77.88 81 GLN A N 1
ATOM 696 C CA . GLN A 1 81 ? -1.850 10.199 -6.083 1.00 77.88 81 GLN A CA 1
ATOM 697 C C . GLN A 1 81 ? -1.833 8.971 -5.164 1.00 77.88 81 GLN A C 1
ATOM 699 O O . GLN A 1 81 ? -2.618 8.883 -4.222 1.00 77.88 81 GLN A O 1
ATOM 704 N N . ARG A 1 82 ? -0.930 8.009 -5.395 1.00 79.19 82 ARG A N 1
ATOM 705 C CA . ARG A 1 82 ? -0.762 6.849 -4.503 1.00 79.19 82 ARG A CA 1
ATOM 706 C C . ARG A 1 82 ? -0.277 7.245 -3.115 1.00 79.19 82 ARG A C 1
ATOM 708 O O . ARG A 1 82 ? -0.715 6.644 -2.136 1.00 79.19 82 ARG A O 1
ATOM 715 N N . THR A 1 83 ? 0.623 8.219 -3.046 1.00 80.50 83 THR A N 1
ATOM 716 C CA . THR A 1 83 ? 1.136 8.752 -1.782 1.00 80.50 83 THR A CA 1
ATOM 717 C C . THR A 1 83 ? 0.007 9.427 -1.012 1.00 80.50 83 THR A C 1
ATOM 719 O O . THR A 1 83 ? -0.276 9.026 0.111 1.00 80.50 83 THR A O 1
ATOM 722 N N . ILE A 1 84 ? -0.738 10.317 -1.673 1.00 83.12 84 ILE A N 1
ATOM 723 C CA . ILE A 1 84 ? -1.917 10.987 -1.113 1.00 83.12 84 ILE A CA 1
ATOM 724 C C . ILE A 1 84 ? -2.940 9.965 -0.608 1.00 83.12 84 ILE A C 1
ATOM 726 O O . ILE A 1 84 ? -3.367 10.040 0.539 1.00 83.12 84 ILE A O 1
ATOM 730 N N . ASN A 1 85 ? -3.296 8.964 -1.419 1.00 83.00 85 ASN A N 1
ATOM 731 C CA . ASN A 1 85 ? -4.263 7.938 -1.019 1.00 83.00 85 ASN A CA 1
ATOM 732 C C . ASN A 1 85 ? -3.808 7.181 0.234 1.00 83.00 85 ASN A C 1
ATOM 734 O O . ASN A 1 85 ? -4.615 6.903 1.119 1.00 83.00 85 ASN A O 1
ATOM 738 N N . LYS A 1 86 ? -2.516 6.844 0.313 1.00 84.31 86 LYS A N 1
ATOM 739 C CA . LYS A 1 86 ? -1.942 6.170 1.477 1.00 84.31 86 LYS A CA 1
ATOM 740 C C . LYS A 1 86 ? -2.014 7.060 2.718 1.00 84.31 86 LYS A C 1
ATOM 742 O O . LYS A 1 86 ? -2.413 6.576 3.775 1.00 84.31 86 LYS A O 1
ATOM 747 N N . ASP A 1 87 ? -1.664 8.332 2.585 1.00 84.31 87 ASP A N 1
ATOM 748 C CA . ASP A 1 87 ? -1.688 9.286 3.692 1.00 84.31 87 ASP A CA 1
ATOM 749 C C . ASP A 1 87 ? -3.1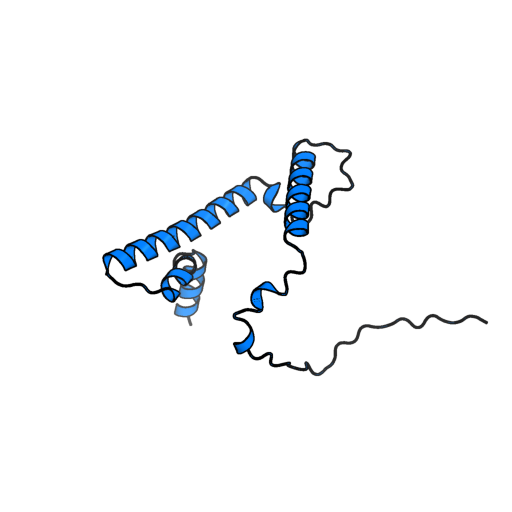20 9.524 4.187 1.00 84.31 87 ASP A C 1
ATOM 751 O O . ASP A 1 87 ? -3.358 9.513 5.393 1.00 84.31 87 ASP A O 1
ATOM 755 N N . CYS A 1 88 ? -4.103 9.619 3.285 1.00 84.75 88 CYS A N 1
ATOM 756 C CA . CYS A 1 88 ? -5.522 9.692 3.646 1.00 84.75 88 CYS A CA 1
ATOM 757 C C . CYS A 1 88 ? -5.976 8.478 4.470 1.00 84.75 88 CYS A C 1
ATOM 759 O O . CYS A 1 88 ? -6.635 8.644 5.494 1.00 84.75 88 CYS A O 1
ATOM 761 N N . VAL A 1 89 ? -5.606 7.263 4.049 1.00 87.00 89 VAL A N 1
ATOM 762 C CA . 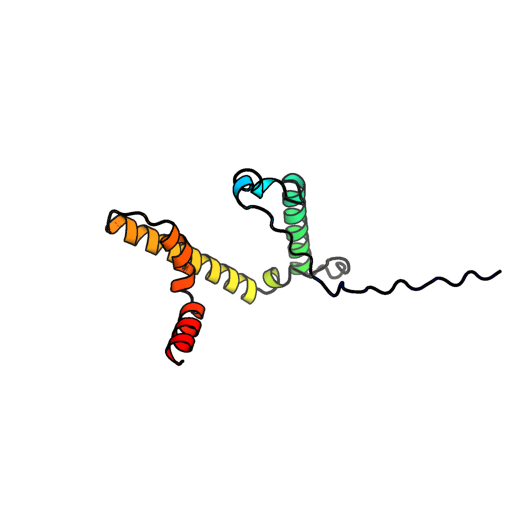VAL A 1 89 ? -5.934 6.024 4.774 1.00 87.00 89 VAL A CA 1
ATOM 763 C C . VAL A 1 89 ? -5.313 6.030 6.171 1.00 87.00 89 VAL A C 1
ATOM 765 O O . VAL A 1 89 ? -5.994 5.718 7.146 1.00 87.00 89 VAL A O 1
ATOM 768 N N . ILE A 1 90 ? -4.035 6.405 6.279 1.00 86.50 90 ILE A N 1
ATOM 769 C CA . ILE A 1 90 ? -3.329 6.479 7.564 1.00 86.50 90 ILE A CA 1
ATOM 770 C C . ILE A 1 90 ? -4.002 7.497 8.484 1.00 86.50 90 ILE A C 1
ATOM 772 O O . ILE A 1 90 ? -4.288 7.177 9.636 1.00 86.50 90 ILE A O 1
ATOM 776 N N . ASN A 1 91 ? -4.293 8.695 7.980 1.00 88.38 91 ASN A N 1
ATOM 777 C CA . ASN A 1 91 ? -4.914 9.749 8.773 1.00 88.38 91 ASN A CA 1
ATOM 778 C C . ASN A 1 91 ? -6.301 9.333 9.275 1.00 88.38 91 ASN A C 1
ATOM 780 O O . ASN A 1 91 ? -6.571 9.497 10.459 1.00 88.38 91 ASN A O 1
ATOM 784 N N . ALA A 1 92 ? -7.123 8.693 8.437 1.00 87.50 92 ALA A N 1
ATOM 785 C CA . ALA A 1 92 ? -8.432 8.183 8.849 1.00 87.50 92 ALA A CA 1
ATOM 786 C C . ALA A 1 92 ? -8.335 7.154 9.992 1.00 87.50 92 ALA A C 1
ATOM 788 O O . ALA A 1 92 ? -9.116 7.205 10.942 1.00 87.50 92 ALA A O 1
ATOM 789 N N . VAL A 1 93 ? -7.355 6.243 9.937 1.00 91.25 93 VAL A N 1
ATOM 790 C CA . VAL A 1 93 ? -7.090 5.289 11.031 1.00 91.25 93 VAL A CA 1
ATOM 791 C C . VAL A 1 93 ? -6.671 6.020 12.305 1.00 91.25 93 VAL A C 1
ATOM 793 O O . VAL A 1 93 ? -7.169 5.707 13.385 1.00 91.25 93 VAL A O 1
ATOM 796 N N . LEU A 1 94 ? -5.758 6.987 12.200 1.00 91.19 94 LEU A N 1
ATOM 797 C CA . LEU A 1 94 ? -5.234 7.719 13.355 1.00 91.19 94 LEU A CA 1
ATOM 798 C C . LEU A 1 94 ? -6.297 8.597 14.025 1.00 91.19 94 LEU A C 1
ATOM 800 O O . LEU A 1 94 ? -6.321 8.693 15.254 1.00 91.19 94 LEU A O 1
ATOM 804 N N . GLU A 1 95 ? -7.166 9.228 13.237 1.00 90.44 95 GLU A N 1
ATOM 805 C CA . GLU A 1 95 ? -8.306 10.002 13.728 1.00 90.44 95 GLU A CA 1
ATOM 806 C C . GLU A 1 95 ? -9.293 9.111 14.478 1.00 90.44 95 GLU A C 1
ATOM 808 O O . GLU A 1 95 ? -9.666 9.431 15.606 1.00 90.44 95 GLU A O 1
ATOM 813 N N . GLU A 1 96 ? -9.638 7.950 13.920 1.00 91.12 96 GLU A N 1
ATOM 814 C CA . GLU A 1 96 ? -10.535 7.005 14.584 1.00 91.12 96 GLU A CA 1
ATOM 815 C C . GLU A 1 96 ? -9.927 6.459 15.884 1.00 91.12 96 GLU A C 1
ATOM 817 O O . GLU A 1 96 ? -10.582 6.429 16.925 1.00 91.12 96 GLU A O 1
ATOM 822 N N . GLN A 1 97 ? -8.639 6.111 15.874 1.00 93.62 97 GLN A N 1
ATOM 823 C CA . GLN A 1 97 ? -7.917 5.707 17.083 1.00 93.62 97 GLN A CA 1
ATOM 824 C C . GLN A 1 97 ? -7.861 6.810 18.145 1.00 93.62 97 GLN A C 1
ATOM 826 O O . GLN A 1 97 ? -7.787 6.517 19.341 1.00 93.62 97 GLN A O 1
ATOM 831 N N . ARG A 1 98 ? -7.810 8.082 17.739 1.00 93.56 98 ARG A N 1
ATOM 832 C CA . ARG A 1 98 ? -7.867 9.216 18.668 1.00 93.56 98 ARG A CA 1
ATOM 833 C C . ARG A 1 98 ? -9.269 9.337 19.265 1.00 93.56 98 ARG A C 1
ATOM 835 O O . ARG A 1 98 ? -9.385 9.356 20.485 1.00 93.56 98 ARG A O 1
ATOM 842 N N . ARG A 1 99 ? -10.307 9.306 18.424 1.00 91.81 99 ARG A N 1
ATOM 843 C CA . ARG A 1 99 ? -11.718 9.372 18.830 1.00 91.81 99 ARG A CA 1
ATOM 844 C C . ARG A 1 99 ? -12.073 8.288 19.849 1.00 91.81 99 ARG A C 1
ATOM 846 O O . ARG A 1 99 ? -12.688 8.573 20.869 1.00 91.81 99 ARG A O 1
ATOM 853 N N . GLN A 1 100 ? -11.663 7.046 19.599 1.00 94.94 100 GLN A N 1
ATOM 854 C CA . GLN A 1 100 ? -11.927 5.935 20.517 1.00 94.94 100 GLN A CA 1
ATOM 855 C C . GLN A 1 100 ? -11.203 6.101 21.861 1.00 94.94 100 GLN A C 1
ATOM 857 O O . GLN A 1 100 ? -11.811 5.900 22.912 1.00 94.94 100 GLN A O 1
ATOM 862 N N . ARG A 1 101 ? -9.942 6.564 21.845 1.00 94.81 101 ARG A N 1
ATOM 863 C CA . ARG A 1 101 ? -9.188 6.880 23.071 1.00 94.81 101 ARG A CA 1
ATOM 864 C C . ARG A 1 101 ? -9.859 7.967 23.906 1.00 94.81 101 ARG A C 1
ATOM 866 O O . ARG A 1 101 ? -9.925 7.822 25.121 1.00 94.81 101 ARG A O 1
ATOM 873 N N . GLU A 1 102 ? -10.365 9.019 23.270 1.00 94.56 102 GLU A N 1
ATOM 874 C CA . GLU A 1 102 ? -11.097 10.101 23.946 1.00 94.56 102 GLU A CA 1
ATOM 875 C C . GLU A 1 102 ? -12.407 9.609 24.582 1.00 94.56 102 GLU A C 1
ATOM 877 O O . GLU A 1 102 ? -12.803 10.100 25.634 1.00 94.56 102 GLU A O 1
ATOM 882 N N . LEU A 1 103 ? -13.047 8.599 23.985 1.00 93.75 103 LEU A N 1
ATOM 883 C CA . LEU A 1 103 ? -14.268 7.971 24.498 1.00 93.75 103 LEU A CA 1
ATOM 884 C C . LEU A 1 103 ? -14.009 6.802 25.466 1.00 93.75 103 LEU A C 1
ATOM 886 O O . LEU A 1 103 ? -14.959 6.221 25.988 1.00 93.75 103 LEU A O 1
ATOM 890 N N . GLY A 1 104 ? -12.745 6.445 25.709 1.00 96.00 104 GLY A N 1
ATOM 891 C CA . GLY A 1 104 ? -12.359 5.416 26.675 1.00 96.00 104 GLY A CA 1
ATOM 892 C C . GLY A 1 104 ? -12.652 3.972 26.254 1.00 96.00 104 GLY A C 1
ATOM 893 O O . GLY A 1 104 ? -12.711 3.101 27.119 1.00 96.00 104 GLY A O 1
ATOM 894 N N . TYR A 1 105 ? -12.820 3.691 24.959 1.00 94.38 105 TYR A N 1
ATOM 895 C CA . TYR A 1 105 ? -12.961 2.322 24.445 1.00 94.38 105 TYR A CA 1
ATOM 896 C C . TYR A 1 105 ? -12.004 2.047 23.283 1.00 94.38 105 TYR A C 1
ATOM 898 O O . TYR A 1 105 ? -11.359 2.956 22.768 1.00 94.38 105 TYR A O 1
ATOM 906 N N . VAL A 1 106 ? -11.884 0.777 22.886 1.00 94.19 106 VAL A N 1
ATOM 907 C CA . VAL A 1 106 ? -11.106 0.356 21.713 1.00 94.19 106 VAL A CA 1
ATOM 908 C C . VAL A 1 106 ? -11.902 -0.693 20.943 1.00 94.19 106 VAL A C 1
ATOM 910 O O . VAL A 1 106 ? -12.182 -1.769 21.462 1.00 94.19 106 VAL A O 1
ATOM 913 N N . ASP A 1 107 ? -12.241 -0.371 19.700 1.00 93.31 107 ASP A N 1
ATOM 914 C CA . ASP A 1 107 ? -12.896 -1.241 18.728 1.00 93.31 107 ASP A CA 1
ATOM 915 C C . ASP A 1 107 ? -12.002 -1.357 17.484 1.00 93.31 107 ASP A C 1
ATOM 917 O O . ASP A 1 107 ? -11.902 -0.446 16.651 1.00 93.31 107 ASP A O 1
ATOM 921 N N . THR A 1 108 ? -11.324 -2.499 17.381 1.00 91.69 108 THR A N 1
ATOM 922 C CA . THR A 1 108 ? -10.360 -2.802 16.320 1.00 91.69 108 THR A CA 1
ATOM 923 C C . THR A 1 108 ? -11.019 -3.031 14.964 1.00 91.69 108 THR A C 1
ATOM 925 O O . THR A 1 108 ? -10.422 -2.694 13.938 1.00 91.69 108 THR A O 1
ATOM 928 N N . GLU A 1 109 ? -12.245 -3.558 14.934 1.00 90.56 109 GLU A N 1
ATOM 929 C CA . GLU A 1 109 ? -12.992 -3.786 13.697 1.00 90.56 109 GLU A CA 1
ATOM 930 C C . GLU A 1 109 ? -13.411 -2.447 13.084 1.00 90.56 109 GLU A C 1
ATOM 932 O O . GLU A 1 109 ? -13.260 -2.225 11.878 1.00 90.56 109 GLU A O 1
ATOM 937 N N . HIS A 1 110 ? -13.848 -1.512 13.928 1.00 85.88 110 HIS A N 1
ATOM 938 C CA . HIS A 1 110 ? -14.213 -0.171 13.494 1.00 85.88 110 HIS A CA 1
ATOM 939 C C . HIS A 1 110 ? -12.998 0.631 12.995 1.00 85.88 110 HIS A C 1
ATOM 941 O O . HIS A 1 110 ? -13.071 1.270 11.943 1.00 85.88 110 HIS A O 1
ATOM 947 N N . ILE A 1 111 ? -11.840 0.516 13.660 1.00 88.31 111 ILE A N 1
ATOM 948 C CA . ILE A 1 111 ? -10.579 1.125 13.191 1.00 88.31 111 ILE A CA 1
ATOM 949 C C . ILE A 1 111 ? -10.191 0.598 11.801 1.00 88.31 111 ILE A C 1
ATOM 951 O O . ILE A 1 111 ? -9.800 1.377 10.931 1.00 88.31 111 ILE A O 1
ATOM 955 N N . ALA A 1 112 ? -10.321 -0.712 11.561 1.00 88.69 112 ALA A N 1
ATOM 956 C CA . ALA A 1 112 ? -9.999 -1.313 10.265 1.00 88.69 112 ALA A CA 1
ATOM 957 C C . ALA A 1 112 ? -10.923 -0.824 9.133 1.00 88.69 112 ALA A C 1
ATOM 959 O O . ALA A 1 112 ? -10.512 -0.772 7.971 1.00 88.69 112 ALA A O 1
ATOM 960 N N . ARG A 1 113 ? -12.164 -0.443 9.466 1.00 88.88 113 ARG A N 1
ATOM 961 C CA . ARG A 1 113 ? -13.157 0.077 8.514 1.00 88.88 113 ARG A CA 1
ATOM 962 C C . ARG A 1 113 ? -13.074 1.586 8.285 1.00 88.88 113 ARG A C 1
ATOM 964 O O . ARG A 1 113 ? -13.552 2.050 7.248 1.00 88.88 113 ARG A O 1
ATOM 971 N N . ALA A 1 114 ? -12.444 2.340 9.186 1.00 86.31 114 ALA A N 1
ATOM 972 C CA . ALA A 1 114 ? -12.376 3.803 9.131 1.00 86.31 114 ALA A CA 1
ATOM 973 C C . ALA A 1 114 ? -11.922 4.380 7.770 1.00 86.31 114 ALA A C 1
ATOM 975 O O . ALA A 1 114 ? -12.569 5.308 7.274 1.00 86.31 114 ALA A O 1
ATOM 976 N N . PRO A 1 115 ? -10.902 3.822 7.084 1.00 83.50 115 PRO A N 1
ATOM 977 C CA . PRO A 1 115 ? -10.496 4.318 5.767 1.00 83.50 115 PRO A CA 1
ATOM 978 C C . PRO A 1 115 ? -11.563 4.170 4.685 1.00 83.50 115 PRO A C 1
ATOM 980 O O . PRO A 1 115 ? -11.626 4.978 3.763 1.00 83.50 115 PRO A O 1
ATOM 983 N N . TYR A 1 116 ? -12.386 3.125 4.778 1.00 81.44 116 TYR A N 1
ATOM 984 C CA . TYR A 1 116 ? -13.407 2.832 3.780 1.00 81.44 116 TYR A CA 1
ATOM 985 C C . TYR A 1 116 ? -14.600 3.754 3.950 1.00 81.44 116 TYR A C 1
ATOM 987 O O . TYR A 1 116 ? -15.035 4.325 2.956 1.00 81.44 116 TYR A O 1
ATOM 995 N N . LEU A 1 117 ? -15.054 3.959 5.191 1.00 70.19 117 LEU A N 1
ATOM 996 C CA . LEU A 1 117 ? -16.167 4.848 5.539 1.00 70.19 117 LEU A CA 1
ATOM 997 C C . LEU A 1 117 ? -15.891 6.299 5.123 1.00 70.19 117 LEU A C 1
ATOM 999 O O . LEU A 1 117 ? -16.779 6.967 4.599 1.00 70.19 117 LEU A O 1
ATOM 1003 N N . ASN A 1 118 ? -14.639 6.741 5.252 1.00 62.62 118 ASN A N 1
ATOM 1004 C CA . ASN A 1 118 ? -14.210 8.090 4.881 1.00 62.62 118 ASN A CA 1
ATOM 1005 C C . ASN A 1 118 ? -13.754 8.225 3.416 1.00 62.62 118 ASN A C 1
ATOM 1007 O O . ASN A 1 118 ? -13.401 9.321 2.979 1.00 62.62 118 ASN A O 1
ATOM 1011 N N . SER A 1 119 ? -13.756 7.145 2.628 1.00 58.06 119 SER A N 1
ATOM 1012 C CA . SER A 1 119 ? -13.388 7.223 1.212 1.00 58.06 119 SER A CA 1
ATOM 1013 C C . SER A 1 119 ? -14.530 7.795 0.366 1.00 58.06 119 SER A C 1
ATOM 1015 O O . SER A 1 119 ? -15.704 7.508 0.587 1.00 58.06 119 SER A O 1
ATOM 1017 N N . LYS A 1 120 ? -14.194 8.563 -0.677 1.00 53.66 120 LYS A N 1
ATOM 1018 C CA . LYS A 1 120 ? -15.164 9.106 -1.650 1.00 53.66 120 LYS A CA 1
ATOM 1019 C C . LYS A 1 120 ? -16.042 8.012 -2.297 1.00 53.66 120 LYS A C 1
ATOM 1021 O O . LYS A 1 120 ? -17.197 8.264 -2.617 1.00 53.66 120 LYS A O 1
ATOM 1026 N N . TRP A 1 121 ? -15.512 6.790 -2.409 1.00 45.19 121 TRP A N 1
ATOM 1027 C CA . TRP A 1 121 ? -16.212 5.606 -2.923 1.00 45.19 121 TRP A CA 1
ATOM 1028 C C . TRP A 1 121 ? -17.278 5.058 -1.958 1.00 45.19 121 TRP A C 1
ATOM 1030 O O . TRP A 1 121 ? -18.273 4.500 -2.411 1.00 45.19 121 TRP A O 1
ATOM 1040 N N . SER A 1 122 ? -17.115 5.247 -0.643 1.00 49.53 122 SER A N 1
ATOM 1041 C CA . SER A 1 122 ? -18.129 4.885 0.364 1.00 49.53 122 SER A CA 1
ATOM 1042 C C . SER A 1 122 ? -19.408 5.699 0.177 1.00 49.53 122 SER A C 1
ATOM 1044 O O . SER A 1 122 ? -20.504 5.140 0.194 1.00 49.53 122 SER A O 1
ATOM 1046 N N . TRP A 1 123 ? -19.270 6.998 -0.102 1.00 46.50 123 TRP A N 1
ATOM 1047 C CA . TRP A 1 123 ? -20.408 7.888 -0.310 1.00 46.50 123 TRP A CA 1
ATOM 1048 C C . TRP A 1 123 ? -21.192 7.540 -1.576 1.00 46.50 123 TRP A C 1
ATOM 1050 O O . TRP A 1 123 ? -22.417 7.542 -1.540 1.00 46.50 123 TRP A O 1
ATOM 1060 N N . GLU A 1 124 ? -20.525 7.184 -2.678 1.00 48.47 124 GLU A N 1
ATOM 1061 C CA . GLU A 1 124 ? -21.193 6.781 -3.927 1.00 48.47 124 GLU A CA 1
ATOM 1062 C C . GLU A 1 124 ? -21.934 5.437 -3.798 1.00 48.47 124 GLU A C 1
ATOM 1064 O O . GLU A 1 124 ? -23.041 5.281 -4.324 1.00 48.47 124 GLU A O 1
ATOM 1069 N N . VAL A 1 125 ? -21.384 4.482 -3.041 1.00 52.56 125 VAL A N 1
ATOM 1070 C CA . VAL A 1 125 ? -22.051 3.203 -2.731 1.00 52.56 125 VAL A CA 1
ATOM 1071 C C . VAL A 1 125 ? -23.218 3.398 -1.750 1.00 52.56 125 VAL A C 1
ATOM 1073 O O . VAL A 1 125 ? -24.288 2.815 -1.931 1.00 52.56 125 VAL A O 1
ATOM 1076 N N . ALA A 1 126 ? -23.070 4.269 -0.749 1.00 49.97 126 ALA A N 1
ATOM 1077 C CA . ALA A 1 126 ? -24.145 4.598 0.188 1.00 49.97 126 ALA A CA 1
ATOM 1078 C C . ALA A 1 126 ? -25.290 5.375 -0.492 1.00 49.97 126 ALA A C 1
ATOM 1080 O O . ALA A 1 126 ? -26.462 5.075 -0.275 1.00 49.97 126 ALA A O 1
ATOM 1081 N N . LEU A 1 127 ? -24.964 6.326 -1.374 1.00 49.78 127 LEU A N 1
ATOM 1082 C CA . LEU A 1 127 ? -25.938 7.100 -2.154 1.00 49.78 127 LEU A CA 1
ATOM 1083 C C . LEU A 1 127 ? -26.666 6.261 -3.209 1.00 49.78 127 LEU A C 1
ATOM 1085 O O . LEU A 1 127 ? -27.818 6.560 -3.519 1.00 49.78 127 LEU A O 1
ATOM 1089 N N . SER A 1 128 ? -26.023 5.240 -3.781 1.00 53.59 128 SER A N 1
ATOM 1090 C CA . SER A 1 128 ? -26.685 4.317 -4.715 1.00 53.59 128 SER A CA 1
ATOM 1091 C C . SER A 1 128 ? -27.589 3.315 -3.993 1.00 53.59 128 SER A C 1
ATOM 1093 O O . SER A 1 128 ? -28.676 3.026 -4.486 1.00 53.59 128 SER A O 1
ATOM 1095 N N . SER A 1 129 ? -27.205 2.871 -2.794 1.00 52.53 129 SER A N 1
ATOM 1096 C CA . SER A 1 129 ? -28.019 1.970 -1.964 1.00 52.53 129 SER A CA 1
ATOM 1097 C C . SER A 1 129 ? -29.246 2.660 -1.350 1.00 52.53 129 SER A C 1
ATOM 1099 O O . SER A 1 129 ? -30.258 2.011 -1.133 1.00 52.53 129 SER A O 1
ATOM 1101 N N . ALA A 1 130 ? -29.190 3.975 -1.111 1.00 50.97 130 ALA A N 1
ATOM 1102 C CA . ALA A 1 130 ? -30.315 4.769 -0.600 1.00 50.97 130 ALA A CA 1
ATOM 1103 C C . ALA A 1 130 ? -31.355 5.170 -1.673 1.00 50.97 130 ALA A C 1
ATOM 1105 O O . ALA A 1 130 ? -32.347 5.821 -1.351 1.00 50.97 130 ALA A O 1
ATOM 1106 N N . LYS A 1 131 ? -31.113 4.843 -2.951 1.00 51.91 131 LYS A N 1
ATOM 1107 C CA . LYS A 1 131 ? -31.996 5.157 -4.092 1.00 51.91 131 LYS A CA 1
ATOM 1108 C C . LYS A 1 131 ? -32.740 3.937 -4.659 1.00 51.91 131 LYS A C 1
ATOM 1110 O O . LYS A 1 131 ? -33.441 4.094 -5.657 1.00 51.91 131 LYS A O 1
ATOM 1115 N N . SER A 1 132 ? -32.564 2.753 -4.068 1.00 43.12 132 SER A N 1
ATOM 1116 C CA . SER A 1 132 ? -33.388 1.554 -4.316 1.00 43.12 132 SER A CA 1
ATOM 1117 C C . SER A 1 132 ? -34.378 1.363 -3.177 1.00 43.12 132 SER A C 1
ATOM 1119 O O . SER A 1 132 ? -35.491 0.880 -3.467 1.00 43.12 132 SER A O 1
#

Foldseek 3Di:
DDDDDDDDDDDDDPDDDDDDDDPVVCPPCVPVPPPDDPVRVVVVVVVLVVLLVCVVVPVVVPPPRDCVPVVCVNDPVSVVVVVVLVVLLVVQLVVVVVVQVVVPHDDPVVSVCRSVCPDPVVVVVVVVVVVD

Sequence (132 aa):
HHTQNKRKVVRFLKQTEIKYIPTWQQADSI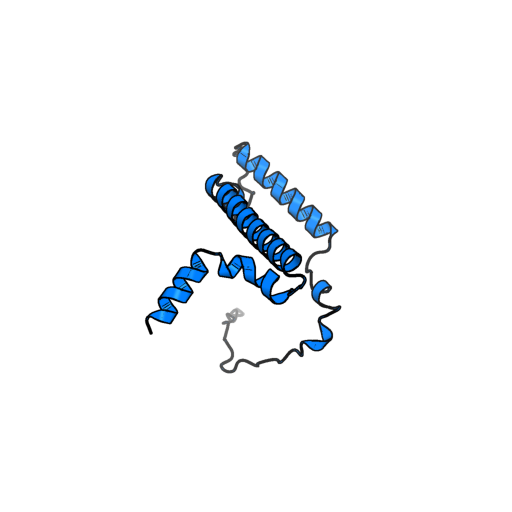YEELWYSNKELKFLKRQMKISLLAVRRRDANSYKICLRGLEHLLTQEVFEQRTINKDCVINAVLEEQRRQRELGYVDTEHIARAPYLNSKWSWEVALSSAKS

pLDDT: mean 71.61, std 15.23, range [43.12, 96.0]

Radius of gyration: 24.16 Å; chains: 1; bounding box: 53×55×68 Å

Organism: Trieres chinensis (NCBI:txid1514140)